Protein AF-A0A7J8EEQ9-F1 (afdb_monomer_lite)

Organism: Molossus molossus (NCBI:txid27622)

Foldseek 3Di:
DDDDDDDPDDDDDDPDVPDPDDDDDDDDQDDDDDDDDDDDDPPPDPQDAWGDDPNWTAGPVGDTDDPPDDDDCDPVDPDQPVCVVPNADDPPPGDPDSDPPDDQAPAQWFDPVQAIAHLVQQFGAGPVRHGDDRDDPVRSVCRVPPTHHNDDDPPDDDDDD

InterPro domains:
  IPR042814 MORN repeat-containing protein 5 [PTHR46437] (53-157)

Structure (mmCIF, N/CA/C/O backbone):
data_AF-A0A7J8EEQ9-F1
#
_entry.id   AF-A0A7J8EEQ9-F1
#
loop_
_atom_site.group_PDB
_atom_site.id
_atom_site.type_symbol
_atom_site.label_atom_id
_atom_site.label_alt_id
_atom_site.label_comp_id
_atom_site.label_asym_id
_atom_site.label_entity_id
_atom_site.label_seq_id
_atom_site.pdbx_PDB_ins_code
_atom_site.Cartn_x
_atom_site.Cartn_y
_atom_site.Cartn_z
_atom_site.occupancy
_atom_site.B_iso_or_equiv
_atom_site.auth_seq_id
_atom_site.auth_comp_id
_atom_site.auth_asym_id
_atom_site.auth_atom_id
_atom_site.pdbx_PDB_model_num
ATOM 1 N N . MET A 1 1 ? 36.466 -27.118 -0.464 1.00 30.97 1 MET A N 1
ATOM 2 C CA . MET A 1 1 ? 35.271 -27.071 0.406 1.00 30.97 1 MET A CA 1
ATOM 3 C C . MET A 1 1 ? 34.293 -26.076 -0.209 1.00 30.97 1 MET A C 1
ATOM 5 O O . MET A 1 1 ? 34.584 -24.887 -0.155 1.00 30.97 1 MET A O 1
ATOM 9 N N . PRO A 1 2 ? 33.231 -26.523 -0.899 1.00 34.22 2 PRO A N 1
ATOM 10 C CA . PRO A 1 2 ? 32.302 -25.627 -1.578 1.00 34.22 2 PRO A CA 1
ATOM 11 C C . PRO A 1 2 ? 31.238 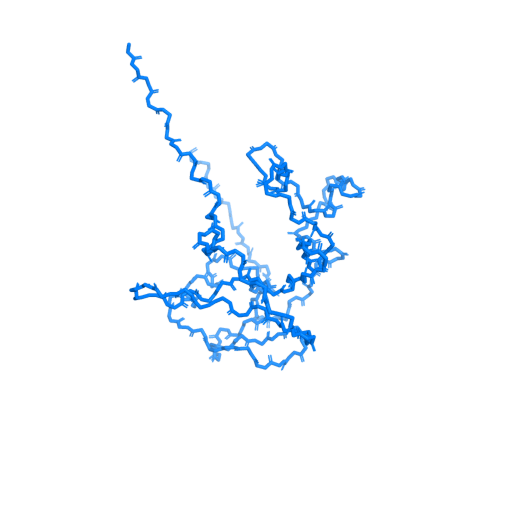-25.136 -0.585 1.00 34.22 2 PRO A C 1
ATOM 13 O O . PRO A 1 2 ? 30.512 -25.935 0.001 1.00 34.22 2 PRO A O 1
ATOM 16 N N . GLY A 1 3 ? 31.170 -23.822 -0.370 1.00 30.55 3 GLY A N 1
ATOM 17 C CA . GLY A 1 3 ? 30.096 -23.171 0.380 1.00 30.55 3 GLY A CA 1
ATOM 18 C C . GLY A 1 3 ? 28.978 -22.776 -0.579 1.00 30.55 3 GLY A C 1
ATOM 19 O O . GLY A 1 3 ? 29.180 -21.948 -1.459 1.00 30.55 3 GLY A O 1
ATOM 20 N N . SER A 1 4 ? 27.826 -23.420 -0.432 1.00 30.97 4 SER A N 1
ATOM 21 C CA . SER A 1 4 ? 26.619 -23.260 -1.244 1.00 30.97 4 SER A CA 1
ATOM 22 C C . SER A 1 4 ? 26.050 -21.836 -1.166 1.00 30.97 4 SER A C 1
ATOM 24 O O . SER A 1 4 ? 25.498 -21.449 -0.137 1.00 30.97 4 SER A O 1
ATOM 26 N N . CYS A 1 5 ? 26.110 -21.077 -2.264 1.00 27.92 5 CYS A N 1
ATOM 27 C CA . CYS A 1 5 ? 25.308 -19.866 -2.442 1.00 27.92 5 CYS A CA 1
ATOM 28 C C . CYS A 1 5 ? 23.842 -20.267 -2.655 1.00 27.92 5 CYS A C 1
ATOM 30 O O . CYS A 1 5 ? 23.497 -20.852 -3.681 1.00 27.92 5 CYS A O 1
ATOM 32 N N . ALA A 1 6 ? 22.978 -19.966 -1.686 1.00 31.48 6 ALA A N 1
ATOM 33 C CA . ALA A 1 6 ? 21.538 -20.094 -1.859 1.00 31.48 6 ALA A CA 1
ATOM 34 C C . ALA A 1 6 ? 21.079 -19.147 -2.981 1.00 31.48 6 ALA A C 1
ATOM 36 O O . ALA A 1 6 ? 21.308 -17.939 -2.925 1.00 31.48 6 ALA A O 1
ATOM 37 N N . ALA A 1 7 ? 20.468 -19.720 -4.016 1.00 27.47 7 ALA A N 1
ATOM 38 C CA . ALA A 1 7 ? 19.952 -19.009 -5.173 1.00 27.47 7 ALA A CA 1
ATOM 39 C C . ALA A 1 7 ? 18.856 -18.017 -4.752 1.00 27.47 7 ALA A C 1
ATOM 41 O O . ALA A 1 7 ? 17.760 -18.417 -4.352 1.00 27.47 7 ALA A O 1
ATOM 42 N N . ALA A 1 8 ? 19.135 -16.718 -4.867 1.00 31.42 8 ALA A N 1
ATOM 43 C CA . ALA A 1 8 ? 18.089 -15.708 -4.855 1.00 31.42 8 ALA A CA 1
ATOM 44 C C . ALA A 1 8 ? 17.222 -15.933 -6.101 1.00 31.42 8 ALA A C 1
ATOM 46 O O . ALA A 1 8 ? 17.698 -15.867 -7.234 1.00 31.42 8 ALA A O 1
ATOM 47 N N . SER A 1 9 ? 15.962 -16.296 -5.883 1.00 27.89 9 SER A N 1
ATOM 48 C CA . SER A 1 9 ? 15.008 -16.562 -6.954 1.00 27.89 9 SER A CA 1
ATOM 49 C C . SER A 1 9 ? 14.735 -15.260 -7.706 1.00 27.89 9 SER A C 1
ATOM 51 O O . SER A 1 9 ? 14.289 -14.287 -7.101 1.00 27.89 9 SER A O 1
ATOM 53 N N . ALA A 1 10 ? 15.021 -15.237 -9.010 1.00 31.62 10 ALA A N 1
ATOM 54 C CA . ALA A 1 10 ? 14.627 -14.149 -9.899 1.00 31.62 10 ALA A CA 1
ATOM 55 C C . ALA A 1 10 ? 13.115 -13.865 -9.764 1.00 31.62 10 ALA A C 1
ATOM 57 O O . ALA A 1 10 ? 12.350 -14.804 -9.501 1.00 31.62 10 ALA A O 1
ATOM 58 N N . PRO A 1 11 ? 12.651 -12.613 -9.954 1.00 33.78 11 PRO A N 1
ATOM 59 C CA . PRO A 1 11 ? 11.222 -12.354 -10.068 1.00 33.78 11 PRO A CA 1
ATOM 60 C C . PRO A 1 11 ? 10.645 -13.259 -11.167 1.00 33.78 11 PRO A C 1
ATOM 62 O O . PRO A 1 11 ? 11.300 -13.449 -12.199 1.00 33.78 11 PRO A O 1
ATOM 65 N N . PRO A 1 12 ? 9.462 -13.865 -10.951 1.00 33.75 12 PRO A N 1
ATOM 66 C CA . PRO A 1 12 ? 8.893 -14.793 -11.912 1.00 33.75 12 PRO A CA 1
ATOM 67 C C . PRO A 1 12 ? 8.786 -14.095 -13.264 1.00 33.75 12 PRO A C 1
ATOM 69 O O . PRO A 1 12 ? 8.206 -13.012 -13.377 1.00 33.75 12 PRO A O 1
ATOM 72 N N . THR A 1 13 ? 9.361 -14.723 -14.288 1.00 34.41 13 THR A N 1
ATOM 73 C CA . THR A 1 13 ? 9.113 -14.348 -15.674 1.00 34.41 13 THR A CA 1
ATOM 74 C C . THR A 1 13 ? 7.601 -14.271 -15.880 1.00 34.41 13 THR A C 1
ATOM 76 O O . THR A 1 13 ? 6.869 -15.137 -15.382 1.00 34.41 13 THR A O 1
ATOM 79 N N . PRO A 1 14 ? 7.092 -13.233 -16.564 1.00 33.25 14 PRO A N 1
ATOM 80 C CA . PRO A 1 14 ? 5.669 -13.148 -16.843 1.00 33.25 14 PRO A CA 1
ATOM 81 C C . PRO A 1 14 ? 5.238 -14.441 -17.559 1.00 33.25 14 PRO A C 1
ATOM 83 O O . PRO A 1 14 ? 5.854 -14.816 -18.564 1.00 33.25 14 PRO A O 1
ATOM 86 N N . PRO A 1 15 ? 4.235 -15.173 -17.040 1.00 28.44 15 PRO A N 1
ATOM 87 C CA . PRO A 1 15 ? 3.797 -16.411 -17.661 1.00 28.44 15 PRO A CA 1
ATOM 88 C C . PRO A 1 15 ? 3.209 -16.080 -19.037 1.00 28.44 15 PRO A C 1
ATOM 90 O O . PRO A 1 15 ? 2.197 -15.389 -19.124 1.00 28.44 15 PRO A O 1
ATOM 93 N N . GLY A 1 16 ? 3.860 -16.554 -20.106 1.00 31.86 16 GLY A N 1
ATOM 94 C CA . GLY A 1 16 ? 3.354 -16.415 -21.476 1.00 31.86 16 GLY A CA 1
ATOM 95 C C . GLY A 1 16 ? 4.369 -16.110 -22.582 1.00 31.86 16 GLY A C 1
ATOM 96 O O . GLY A 1 16 ? 3.970 -16.091 -23.737 1.00 31.86 16 GLY A O 1
ATOM 97 N N . CYS A 1 17 ? 5.665 -15.924 -22.307 1.00 30.75 17 CYS A N 1
ATOM 98 C CA . CYS A 1 17 ? 6.653 -15.641 -23.369 1.00 30.75 17 CYS A CA 1
ATOM 99 C C . CYS A 1 17 ? 7.133 -16.879 -24.165 1.00 30.75 17 CYS A C 1
ATOM 101 O O . CYS A 1 17 ? 8.211 -16.854 -24.752 1.00 30.75 17 CYS A O 1
ATOM 103 N N . HIS A 1 18 ? 6.333 -17.948 -24.214 1.00 30.88 18 HIS A N 1
ATOM 104 C CA . HIS A 1 18 ? 6.457 -19.014 -25.211 1.00 30.88 18 HIS A CA 1
ATOM 105 C C . HIS A 1 18 ? 5.141 -19.089 -25.984 1.00 30.88 18 HIS A C 1
ATOM 107 O O . HIS A 1 18 ? 4.278 -19.917 -25.710 1.00 30.88 18 HIS A O 1
ATOM 113 N N . GLY A 1 19 ? 4.967 -18.156 -26.909 1.00 28.50 19 GLY A N 1
ATOM 114 C CA . GLY A 1 19 ? 3.868 -18.148 -27.858 1.00 28.50 19 GLY A CA 1
ATOM 115 C C . GLY A 1 19 ? 4.330 -17.367 -29.068 1.00 28.50 19 GLY A C 1
ATOM 116 O O . GLY A 1 19 ? 4.636 -16.181 -28.950 1.00 28.50 19 GLY A O 1
ATOM 117 N N . GLU A 1 20 ? 4.470 -18.058 -30.195 1.00 28.42 20 GLU A N 1
ATOM 118 C CA . GLU A 1 20 ? 4.788 -17.451 -31.481 1.00 28.42 20 GLU A CA 1
ATOM 119 C C . GLU A 1 20 ? 3.854 -16.266 -31.749 1.00 28.42 20 GLU A C 1
ATOM 121 O O . GLU A 1 20 ? 2.654 -16.312 -31.466 1.00 28.42 20 GLU A O 1
ATOM 126 N N . ALA A 1 21 ? 4.433 -15.179 -32.257 1.00 31.42 21 ALA A N 1
ATOM 127 C CA . ALA A 1 21 ? 3.727 -13.956 -32.594 1.00 31.42 21 ALA A CA 1
ATOM 128 C C . ALA A 1 21 ? 2.725 -14.215 -33.733 1.00 31.42 21 ALA A C 1
ATOM 130 O O . ALA A 1 21 ? 3.049 -14.087 -34.911 1.00 31.42 21 ALA A O 1
ATOM 131 N N . GLY A 1 22 ? 1.494 -14.576 -33.376 1.00 26.11 22 GLY A N 1
ATOM 132 C CA . GLY A 1 22 ? 0.347 -14.535 -34.273 1.00 26.11 22 GLY A CA 1
ATOM 133 C C . GLY A 1 22 ? -0.178 -13.106 -34.381 1.00 26.11 22 GLY A C 1
ATOM 134 O O . GLY A 1 22 ? -0.752 -12.578 -33.431 1.00 26.11 22 GLY A O 1
ATOM 135 N N . ASN A 1 23 ? 0.041 -12.483 -35.539 1.00 39.50 23 ASN A N 1
ATOM 136 C CA . ASN A 1 23 ? -0.553 -11.210 -35.939 1.00 39.50 23 ASN A CA 1
ATOM 137 C C . ASN A 1 23 ? -2.084 -11.326 -35.992 1.00 39.50 23 ASN A C 1
ATOM 139 O O . ASN A 1 23 ? -2.604 -11.940 -36.918 1.00 39.50 23 ASN A O 1
ATOM 143 N N . THR A 1 24 ? -2.800 -10.665 -35.085 1.00 30.09 24 THR A N 1
ATOM 144 C CA . THR A 1 24 ? -4.142 -10.139 -35.376 1.00 30.09 24 THR A CA 1
ATOM 145 C C . THR A 1 24 ? -4.370 -8.862 -34.581 1.00 30.09 24 THR A C 1
ATOM 147 O O . THR A 1 24 ? -4.355 -8.861 -33.350 1.00 30.09 24 THR A O 1
ATOM 150 N N . GLU A 1 25 ? -4.558 -7.773 -35.315 1.00 41.56 25 GLU A N 1
ATOM 151 C CA . GLU A 1 25 ? -4.905 -6.449 -34.820 1.00 41.56 25 GLU A CA 1
ATOM 152 C C . GLU A 1 25 ? -6.274 -6.469 -34.122 1.00 41.56 25 GLU A C 1
ATOM 154 O O . GLU A 1 25 ? -7.243 -7.044 -34.617 1.00 41.56 25 GLU A O 1
ATOM 159 N N . THR A 1 26 ? -6.388 -5.813 -32.966 1.00 34.56 26 THR A N 1
ATOM 160 C CA . THR A 1 26 ? -7.684 -5.343 -32.452 1.00 34.56 26 THR A CA 1
ATOM 161 C C . THR A 1 26 ? -7.463 -4.104 -31.575 1.00 34.56 26 THR A C 1
ATOM 163 O O . THR A 1 26 ? -6.673 -4.165 -30.62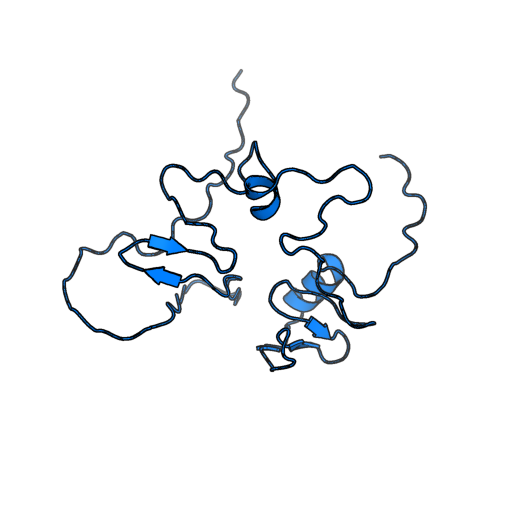9 1.00 34.56 26 THR A O 1
ATOM 166 N N . PRO A 1 27 ? -8.119 -2.961 -31.860 1.00 44.84 27 PRO A N 1
ATOM 167 C CA . PRO A 1 27 ? -7.915 -1.719 -31.133 1.00 44.84 27 PRO A CA 1
ATOM 168 C C . PRO A 1 27 ? -8.954 -1.601 -30.015 1.00 44.84 27 PRO A C 1
ATOM 170 O O . PRO A 1 27 ? -10.077 -1.158 -30.228 1.00 44.84 27 PRO A O 1
ATOM 173 N N . ALA A 1 28 ? -8.589 -1.983 -28.799 1.00 30.53 28 ALA A N 1
ATOM 174 C CA . ALA A 1 28 ? -9.323 -1.572 -27.610 1.00 30.53 28 ALA A CA 1
ATOM 175 C C . ALA A 1 28 ? -8.370 -1.564 -26.421 1.00 30.53 28 ALA A C 1
ATOM 177 O O . ALA A 1 28 ? -7.568 -2.478 -26.243 1.00 30.53 28 ALA A O 1
ATOM 178 N N . SER A 1 29 ? -8.458 -0.510 -25.615 1.00 37.81 29 SER A N 1
ATOM 179 C CA . SER A 1 29 ? -7.795 -0.333 -24.325 1.00 37.81 29 SER A CA 1
ATOM 180 C C . SER A 1 29 ? -8.201 -1.440 -23.348 1.00 37.81 29 SER A C 1
ATOM 182 O O . SER A 1 29 ? -9.049 -1.246 -22.476 1.00 37.81 29 SER A O 1
ATOM 184 N N . HIS A 1 30 ? -7.633 -2.624 -23.534 1.00 35.38 30 HIS A N 1
ATOM 185 C CA . HIS A 1 30 ? -7.954 -3.808 -22.766 1.00 35.38 30 HIS A CA 1
ATOM 186 C C . HIS A 1 30 ? -6.933 -3.946 -21.640 1.00 35.38 30 HIS A C 1
ATOM 188 O O . HIS A 1 30 ? -5.739 -4.153 -21.870 1.00 35.38 30 HIS A O 1
ATOM 194 N N . TRP A 1 31 ? -7.406 -3.775 -20.408 1.00 39.62 31 TRP A N 1
ATOM 195 C CA . TRP A 1 31 ? -6.674 -4.167 -19.212 1.00 39.62 31 TRP A CA 1
ATOM 196 C C . TRP A 1 31 ? -6.305 -5.648 -19.345 1.00 39.62 31 TRP A C 1
ATOM 198 O O . TRP A 1 31 ? -7.177 -6.491 -19.543 1.00 39.62 31 TRP A O 1
ATOM 208 N N . LEU A 1 32 ? -5.012 -5.969 -19.285 1.00 35.38 32 LEU A N 1
ATOM 209 C CA . LEU A 1 32 ? -4.552 -7.354 -19.331 1.00 35.38 32 LEU A CA 1
ATOM 210 C C . LEU A 1 32 ? -4.887 -8.034 -17.994 1.00 35.38 32 LEU A C 1
ATOM 212 O O . LEU A 1 32 ? -4.111 -7.963 -17.045 1.00 35.38 32 LEU A O 1
ATOM 216 N N . GLU A 1 33 ? -6.042 -8.699 -17.913 1.00 31.66 33 GLU A N 1
ATOM 217 C CA . GLU A 1 33 ? -6.317 -9.685 -16.863 1.00 31.66 33 GLU A CA 1
ATOM 218 C C . GLU A 1 33 ? -5.559 -10.985 -17.176 1.00 31.66 33 GLU A C 1
ATOM 220 O O . GLU A 1 33 ? -5.987 -11.800 -17.993 1.00 31.66 33 GLU A O 1
ATOM 225 N N . ALA A 1 34 ? -4.422 -11.203 -16.514 1.00 32.72 34 ALA A N 1
ATOM 226 C CA . ALA A 1 34 ? -3.721 -12.482 -16.565 1.00 32.72 34 ALA A CA 1
ATOM 227 C C . ALA A 1 34 ? -4.367 -13.476 -15.581 1.00 32.72 34 ALA A C 1
ATOM 229 O O . ALA A 1 34 ? -4.320 -13.289 -14.365 1.00 32.72 34 ALA A O 1
ATOM 230 N N . ARG A 1 35 ? -4.968 -14.558 -16.095 1.00 29.36 35 ARG A N 1
ATOM 231 C CA . ARG A 1 35 ? -5.454 -15.691 -15.287 1.00 29.36 35 ARG A CA 1
ATOM 232 C C . ARG A 1 35 ? -4.394 -16.790 -15.249 1.00 29.36 35 ARG A C 1
ATOM 234 O O . ARG A 1 35 ? -4.249 -17.548 -16.202 1.00 29.36 35 ARG A O 1
ATOM 241 N N . GLY A 1 36 ? -3.671 -16.900 -14.136 1.00 28.19 36 GLY A N 1
ATOM 242 C CA . GLY A 1 36 ? -2.818 -18.053 -13.844 1.00 28.19 36 GLY A CA 1
ATOM 243 C C . GLY A 1 36 ? -3.608 -19.148 -13.124 1.00 28.19 36 GLY A C 1
ATOM 244 O O . GLY A 1 36 ? -4.192 -18.899 -12.073 1.00 28.19 36 GLY A O 1
ATOM 245 N N . ARG A 1 37 ? -3.630 -20.370 -13.669 1.00 30.53 37 ARG A N 1
ATOM 246 C CA . ARG A 1 37 ? -4.202 -21.559 -13.014 1.00 30.53 37 ARG A CA 1
ATOM 247 C C . ARG A 1 37 ? -3.057 -22.401 -12.446 1.00 30.53 37 ARG A C 1
ATOM 249 O O . ARG A 1 37 ? -2.232 -22.859 -13.228 1.00 30.53 37 ARG A O 1
ATOM 256 N N . ARG A 1 38 ? -3.022 -22.632 -11.127 1.00 30.38 38 ARG A N 1
ATOM 257 C CA . ARG A 1 38 ? -2.549 -23.875 -10.475 1.00 30.38 38 ARG A CA 1
ATOM 258 C C . ARG A 1 38 ? -2.885 -23.853 -8.972 1.00 30.38 38 ARG A C 1
ATOM 260 O O . ARG A 1 38 ? -2.669 -22.852 -8.309 1.00 30.38 38 ARG A O 1
ATOM 267 N N . HIS A 1 39 ? -3.468 -24.964 -8.521 1.00 28.52 39 HIS A N 1
ATOM 268 C CA . HIS A 1 39 ? -3.758 -25.430 -7.156 1.00 28.52 39 HIS A CA 1
ATOM 269 C C . HIS A 1 39 ? -3.798 -24.407 -6.000 1.00 28.52 39 HIS A C 1
ATOM 271 O O . HIS A 1 39 ? -2.777 -24.024 -5.445 1.00 28.52 39 HIS A O 1
ATOM 277 N N . GLY A 1 40 ? -5.020 -24.117 -5.539 1.00 36.69 40 GLY A N 1
ATOM 278 C CA . GLY A 1 40 ? -5.310 -24.106 -4.101 1.00 36.69 40 GLY A CA 1
ATOM 279 C C . GLY A 1 40 ? -5.106 -22.824 -3.297 1.00 36.69 40 GLY A C 1
ATOM 280 O O . GLY A 1 40 ? -5.427 -22.855 -2.120 1.00 36.69 40 GLY A O 1
ATOM 281 N N 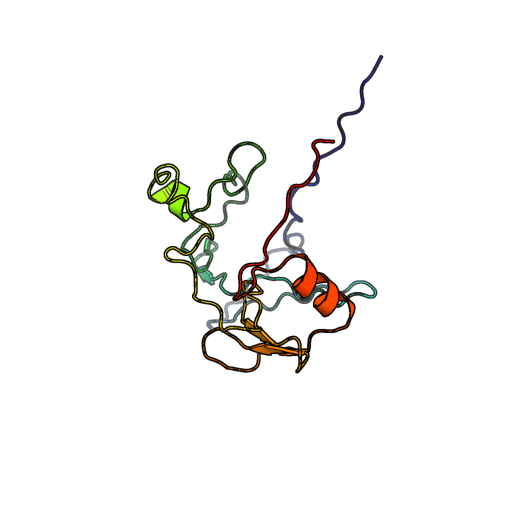. VAL A 1 41 ? -4.653 -21.707 -3.872 1.00 34.06 41 VAL A N 1
ATOM 282 C CA . VAL A 1 41 ? -4.645 -20.407 -3.173 1.00 34.06 41 VAL A CA 1
ATOM 283 C C . VAL A 1 41 ? -4.933 -19.310 -4.193 1.00 34.06 41 VAL A C 1
ATOM 285 O O . VAL A 1 41 ? -4.152 -19.096 -5.121 1.00 34.06 41 VAL A O 1
ATOM 288 N N . HIS A 1 42 ? -6.070 -18.627 -4.067 1.00 31.44 42 HIS A N 1
ATOM 289 C CA . HIS A 1 42 ? -6.463 -17.536 -4.962 1.00 31.44 42 HIS A CA 1
ATOM 290 C C . HIS A 1 42 ? -5.667 -16.262 -4.619 1.00 31.44 42 HIS A C 1
ATOM 292 O O . HIS A 1 42 ? -6.218 -15.253 -4.200 1.00 31.44 42 HIS A O 1
ATOM 298 N N . ARG A 1 43 ? -4.340 -16.278 -4.802 1.00 43.03 43 ARG A N 1
ATOM 299 C CA . ARG A 1 43 ? -3.537 -15.049 -4.766 1.00 43.03 43 ARG A CA 1
ATOM 300 C C . ARG A 1 43 ? -3.852 -14.223 -6.010 1.00 43.03 43 ARG A C 1
ATOM 302 O O . ARG A 1 43 ? -3.242 -14.414 -7.060 1.00 43.03 43 ARG A O 1
ATOM 309 N N . LYS A 1 44 ? -4.811 -13.301 -5.903 1.00 35.75 44 LYS A N 1
ATOM 310 C CA . LYS A 1 44 ? -4.953 -12.221 -6.882 1.00 35.75 44 LYS A CA 1
ATOM 311 C C . LYS A 1 44 ? -3.763 -11.277 -6.716 1.00 35.75 44 LYS A C 1
ATOM 313 O O . LYS A 1 44 ? -3.504 -10.737 -5.648 1.00 35.75 44 LYS A O 1
ATOM 318 N N . GLN A 1 45 ? -3.001 -11.176 -7.791 1.00 33.28 45 GLN A N 1
ATOM 319 C CA . GLN A 1 45 ? -1.728 -10.488 -7.896 1.00 33.28 45 GLN A CA 1
ATOM 320 C C . GLN A 1 45 ? -1.914 -8.969 -7.752 1.00 33.28 45 GLN A C 1
ATOM 322 O O . GLN A 1 45 ? -2.782 -8.372 -8.388 1.00 33.28 45 GLN A O 1
ATOM 327 N N . ILE A 1 46 ? -1.084 -8.356 -6.912 1.00 39.09 46 ILE A N 1
ATOM 328 C CA . ILE A 1 46 ? -1.083 -6.929 -6.581 1.00 39.09 46 ILE A CA 1
ATOM 329 C C . ILE A 1 46 ? -0.396 -6.159 -7.721 1.00 39.09 46 ILE A C 1
ATOM 331 O O . ILE A 1 46 ? 0.767 -5.799 -7.617 1.00 39.09 46 ILE A O 1
ATOM 335 N N . TYR A 1 47 ? -1.075 -5.938 -8.846 1.00 38.91 47 TYR A N 1
ATOM 336 C CA . TYR A 1 47 ? -0.633 -4.949 -9.838 1.00 38.91 47 TYR A CA 1
ATOM 337 C C . TYR A 1 47 ? -1.837 -4.181 -10.368 1.00 38.91 47 TYR A C 1
ATOM 339 O O . TYR A 1 47 ? -2.350 -4.427 -11.458 1.00 38.91 47 TYR A O 1
ATOM 347 N N . TRP A 1 48 ? -2.289 -3.216 -9.576 1.00 46.44 48 TRP A N 1
ATOM 348 C CA . TRP A 1 48 ? -3.174 -2.175 -10.073 1.00 46.44 48 TRP A CA 1
ATOM 349 C C . TRP A 1 48 ? -2.324 -1.120 -10.784 1.00 46.44 48 TRP A C 1
ATOM 351 O O . TRP A 1 48 ? -1.544 -0.423 -10.145 1.00 46.44 48 TRP A O 1
ATOM 361 N N . GLY A 1 49 ? -2.476 -1.003 -12.106 1.00 60.22 49 GLY A N 1
ATOM 362 C CA . GLY A 1 49 ? -1.974 0.156 -12.851 1.00 60.22 49 GLY A CA 1
ATOM 363 C C . GLY A 1 49 ? -0.761 -0.061 -13.755 1.00 60.22 49 GLY A C 1
ATOM 364 O O . GLY A 1 49 ? 0.008 0.876 -13.937 1.00 60.22 49 GLY A O 1
ATOM 365 N N . ILE A 1 50 ? -0.589 -1.238 -14.364 1.00 75.19 50 ILE A N 1
ATOM 366 C CA . ILE A 1 50 ? 0.354 -1.379 -15.485 1.00 75.19 50 ILE A CA 1
ATOM 367 C C . ILE A 1 50 ? -0.372 -1.050 -16.787 1.00 75.19 50 ILE A C 1
ATOM 369 O O . ILE A 1 50 ? -1.365 -1.688 -17.140 1.00 75.19 50 ILE A O 1
ATOM 373 N N . ARG A 1 51 ? 0.141 -0.072 -17.530 1.00 83.62 51 ARG A N 1
ATOM 374 C CA . ARG A 1 51 ? -0.303 0.251 -18.886 1.00 83.62 51 ARG A CA 1
ATOM 375 C C . ARG A 1 51 ? 0.727 -0.250 -19.890 1.00 83.62 51 ARG A C 1
ATOM 377 O O . ARG A 1 51 ? 1.909 0.050 -19.757 1.00 83.62 51 ARG A O 1
ATOM 384 N N . ARG A 1 52 ? 0.267 -0.947 -20.933 1.00 86.44 52 ARG A N 1
ATOM 385 C CA . ARG A 1 52 ? 1.081 -1.249 -22.117 1.00 86.44 52 ARG A CA 1
ATOM 386 C C . ARG A 1 52 ? 0.864 -0.179 -23.191 1.00 86.44 52 ARG A C 1
ATOM 388 O O . ARG A 1 52 ? -0.279 0.119 -23.532 1.00 86.44 52 ARG A O 1
ATOM 395 N N . ARG A 1 53 ? 1.935 0.380 -23.752 1.00 83.44 53 ARG A N 1
ATOM 396 C CA . ARG A 1 53 ? 1.905 1.255 -24.938 1.00 83.44 53 ARG A CA 1
ATOM 397 C C . ARG A 1 53 ? 3.084 0.904 -25.836 1.00 83.44 53 ARG A C 1
ATOM 399 O O . ARG A 1 53 ? 4.197 0.868 -25.343 1.00 83.44 53 ARG A O 1
ATOM 406 N N . GLU A 1 54 ? 2.849 0.634 -27.122 1.00 87.50 54 GLU A N 1
ATOM 407 C CA . GLU A 1 54 ? 3.935 0.407 -28.103 1.00 87.50 54 GLU A CA 1
ATOM 408 C C . GLU A 1 54 ? 4.953 -0.673 -27.660 1.00 87.50 54 GLU A C 1
ATOM 410 O O . GLU A 1 54 ? 6.146 -0.578 -27.908 1.00 87.50 54 GLU A O 1
ATOM 415 N N . GLY A 1 55 ? 4.481 -1.713 -26.958 1.00 84.50 55 GLY A N 1
ATOM 416 C CA . GLY A 1 55 ? 5.338 -2.794 -26.438 1.00 84.50 55 GLY A CA 1
ATOM 417 C C . GLY A 1 55 ? 6.022 -2.499 -25.099 1.00 84.50 55 GLY A C 1
ATOM 418 O O . GLY A 1 55 ? 6.610 -3.399 -24.509 1.00 84.50 55 GLY A O 1
ATOM 419 N N . VAL A 1 56 ? 5.879 -1.285 -24.577 1.00 86.69 56 VAL A N 1
ATOM 420 C CA . VAL A 1 56 ? 6.417 -0.848 -23.288 1.00 86.69 56 VAL A CA 1
ATOM 421 C C . VAL A 1 56 ? 5.372 -1.019 -22.194 1.00 86.69 56 VAL A C 1
ATOM 423 O O . VAL A 1 56 ? 4.220 -0.624 -22.376 1.00 86.69 56 VAL A O 1
ATOM 426 N N . TYR A 1 57 ? 5.776 -1.560 -21.046 1.00 87.75 57 TYR A N 1
ATOM 427 C CA . TYR A 1 57 ? 4.950 -1.626 -19.842 1.00 87.75 57 TYR A CA 1
ATOM 428 C C . TYR A 1 57 ? 5.375 -0.530 -18.860 1.00 87.75 57 TYR A C 1
ATOM 430 O O . TYR A 1 57 ? 6.555 -0.404 -18.536 1.00 87.75 57 TYR A O 1
ATOM 438 N N . THR A 1 58 ? 4.415 0.257 -18.381 1.00 88.69 58 THR A N 1
ATOM 439 C CA . THR A 1 58 ? 4.648 1.362 -17.444 1.00 88.69 58 THR A CA 1
ATOM 440 C C . THR A 1 58 ? 3.696 1.245 -16.262 1.00 88.69 58 THR A C 1
ATOM 442 O O . THR A 1 58 ? 2.487 1.098 -16.454 1.00 88.69 58 THR A O 1
ATOM 445 N N . PHE A 1 59 ? 4.243 1.289 -15.052 1.00 87.38 59 PHE A N 1
ATOM 446 C CA . PHE A 1 59 ? 3.498 1.285 -13.797 1.00 87.38 59 PHE A CA 1
ATOM 447 C C . PHE A 1 59 ? 2.817 2.642 -13.558 1.00 87.38 59 PHE A C 1
ATOM 449 O O . PHE A 1 59 ? 3.113 3.643 -14.212 1.00 87.38 59 PHE A O 1
ATOM 456 N N . SER A 1 60 ? 1.881 2.692 -12.612 1.00 82.94 60 SER A N 1
ATOM 457 C CA . SER A 1 60 ? 1.065 3.884 -12.348 1.00 82.94 60 SER A CA 1
ATOM 458 C C . SER A 1 60 ? 1.854 5.082 -11.820 1.00 82.94 60 SER A C 1
ATOM 460 O O . SER A 1 60 ? 1.378 6.208 -11.915 1.00 82.94 60 SER A O 1
ATOM 462 N N . ASP A 1 61 ? 3.029 4.839 -11.245 1.00 80.88 61 ASP A N 1
ATOM 46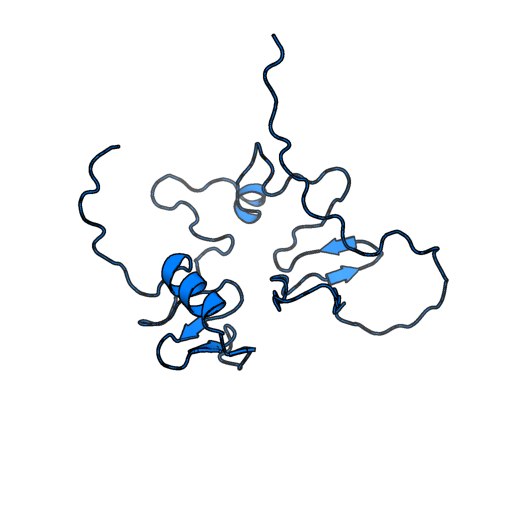3 C CA . ASP A 1 61 ? 3.981 5.853 -10.782 1.00 80.88 61 ASP A CA 1
ATOM 464 C C . ASP A 1 61 ? 4.968 6.294 -11.879 1.00 80.88 61 ASP A C 1
ATOM 466 O O . ASP A 1 61 ? 5.832 7.131 -11.635 1.00 80.88 61 ASP A O 1
ATOM 470 N N . GLY A 1 62 ? 4.830 5.763 -13.097 1.00 88.19 62 GLY A N 1
ATOM 471 C CA . GLY A 1 62 ? 5.679 6.090 -14.237 1.00 88.19 62 GLY A CA 1
ATOM 472 C C . GLY A 1 62 ? 6.930 5.223 -14.361 1.00 88.19 62 GLY A C 1
ATOM 473 O O . GLY A 1 62 ? 7.667 5.403 -15.331 1.00 88.19 62 GLY A O 1
ATOM 474 N N . LEU A 1 63 ? 7.170 4.273 -13.448 1.00 88.88 63 LEU A N 1
ATOM 475 C CA . LEU A 1 63 ? 8.266 3.320 -13.596 1.00 88.88 63 LEU A CA 1
ATOM 476 C C . LEU A 1 63 ? 8.058 2.503 -14.877 1.00 88.88 63 LEU A C 1
ATOM 478 O O . LEU A 1 63 ? 6.975 1.974 -15.132 1.00 88.88 63 LEU A O 1
ATOM 482 N N . GLN A 1 64 ? 9.088 2.406 -15.710 1.00 90.75 64 GLN A N 1
ATOM 483 C CA . GLN A 1 64 ? 9.057 1.591 -16.918 1.00 90.75 64 GLN A CA 1
ATOM 484 C C . GLN A 1 64 ? 9.661 0.219 -16.624 1.00 90.75 64 GLN A C 1
ATOM 486 O O . GLN A 1 64 ? 10.725 0.117 -16.019 1.00 90.75 64 GLN A O 1
ATOM 491 N N . TYR A 1 65 ? 8.983 -0.842 -17.056 1.00 88.81 65 TYR A N 1
ATOM 492 C CA . TYR A 1 65 ? 9.544 -2.183 -16.998 1.00 88.81 65 TYR A CA 1
ATOM 493 C C . TYR A 1 65 ? 10.648 -2.352 -18.040 1.00 88.81 65 TYR A C 1
ATOM 495 O O . TYR A 1 65 ? 10.397 -2.212 -19.237 1.00 88.81 65 TYR A O 1
ATOM 503 N N . ASP A 1 66 ? 11.838 -2.719 -17.573 1.00 87.75 66 ASP A N 1
ATOM 504 C CA . ASP A 1 66 ? 12.948 -3.173 -18.404 1.00 87.75 66 ASP A CA 1
ATOM 505 C C . ASP A 1 66 ? 13.296 -4.612 -18.011 1.00 87.75 66 ASP A C 1
ATOM 507 O O . ASP A 1 66 ? 13.776 -4.872 -16.912 1.00 87.75 66 ASP A O 1
ATOM 511 N N . GLY A 1 67 ? 13.030 -5.564 -18.908 1.00 84.94 67 GLY A N 1
ATOM 512 C CA . GLY A 1 67 ? 13.317 -6.978 -18.661 1.00 84.94 67 GLY A CA 1
ATOM 513 C C . GLY A 1 67 ? 14.801 -7.347 -18.748 1.00 84.94 67 GLY A C 1
ATOM 514 O O . GLY A 1 67 ? 15.164 -8.442 -18.330 1.00 84.94 67 GLY A O 1
ATOM 515 N N . LYS A 1 68 ? 15.651 -6.476 -19.307 1.00 86.19 68 LYS A N 1
ATOM 516 C CA . LYS A 1 68 ? 17.098 -6.704 -19.440 1.00 86.19 68 LYS A CA 1
ATOM 517 C C . LYS A 1 68 ? 17.884 -5.963 -18.363 1.00 86.19 68 LYS A C 1
ATOM 519 O O . LYS A 1 68 ? 18.784 -6.554 -17.778 1.00 86.19 68 LYS A O 1
ATOM 524 N N . ASN A 1 69 ? 17.527 -4.709 -18.091 1.00 86.56 69 ASN A N 1
ATOM 525 C CA . ASN A 1 69 ? 18.232 -3.831 -17.153 1.00 86.56 69 ASN A CA 1
ATOM 526 C C . ASN A 1 69 ? 17.294 -3.340 -16.039 1.00 86.56 69 ASN A C 1
ATOM 528 O O . ASN A 1 69 ? 17.075 -2.143 -15.851 1.00 86.56 69 ASN A O 1
ATOM 532 N N . TRP A 1 70 ? 16.690 -4.278 -15.310 1.00 89.44 70 TRP A N 1
ATOM 533 C CA . TRP A 1 70 ? 15.838 -3.946 -14.172 1.00 89.44 70 TRP A CA 1
ATOM 534 C C . TRP A 1 70 ? 16.679 -3.480 -12.978 1.00 89.44 70 TRP A C 1
ATOM 536 O O . TRP A 1 70 ? 17.441 -4.264 -12.420 1.00 89.44 70 TRP A O 1
ATOM 546 N N . HIS A 1 71 ? 16.501 -2.225 -12.567 1.00 85.69 71 HIS A N 1
ATOM 547 C CA . HIS A 1 71 ? 17.242 -1.616 -11.451 1.00 85.69 71 HIS A CA 1
ATOM 548 C C . HIS A 1 71 ? 16.357 -1.199 -10.271 1.00 85.69 71 HIS A C 1
ATOM 550 O O . HIS A 1 71 ? 16.844 -0.632 -9.298 1.00 85.69 71 HIS A O 1
ATOM 556 N N . TYR A 1 72 ? 15.044 -1.430 -10.350 1.00 89.44 72 TYR A N 1
ATOM 557 C CA . TYR A 1 72 ? 14.133 -1.033 -9.281 1.00 89.44 72 TYR A CA 1
ATOM 558 C C . TYR A 1 72 ? 14.003 -2.126 -8.215 1.00 89.44 72 TYR A C 1
ATOM 560 O O . TYR A 1 72 ? 13.606 -3.251 -8.526 1.00 89.44 72 TYR A O 1
ATOM 568 N N . CYS A 1 73 ? 14.279 -1.782 -6.954 1.00 85.50 73 CYS A N 1
ATOM 569 C CA . CYS A 1 73 ? 14.260 -2.717 -5.823 1.00 85.50 73 CYS A CA 1
ATOM 570 C C . CYS A 1 73 ? 15.083 -3.993 -6.091 1.00 85.50 73 CYS A C 1
ATOM 572 O O . CYS A 1 73 ? 14.594 -5.107 -5.881 1.00 85.50 73 CYS A O 1
ATOM 574 N N . ASP A 1 74 ? 16.314 -3.835 -6.582 1.00 84.94 74 ASP A N 1
ATOM 575 C CA . ASP A 1 74 ? 17.246 -4.953 -6.728 1.00 84.94 74 ASP A CA 1
ATOM 576 C C . ASP A 1 74 ? 17.981 -5.250 -5.400 1.00 84.94 74 ASP A C 1
ATOM 578 O O . ASP A 1 74 ? 17.682 -4.681 -4.347 1.00 84.94 74 ASP A O 1
ATOM 582 N N . SER A 1 75 ? 18.926 -6.196 -5.408 1.00 84.19 75 SER A N 1
ATOM 583 C CA . SER A 1 75 ? 19.681 -6.567 -4.201 1.00 84.19 75 SER A CA 1
ATOM 584 C C . SER A 1 75 ? 20.585 -5.453 -3.660 1.00 84.19 75 SER A C 1
ATOM 586 O O . SER A 1 75 ? 21.047 -5.547 -2.524 1.00 84.19 75 SER A O 1
ATOM 588 N N . TYR A 1 76 ? 20.890 -4.446 -4.476 1.00 87.44 76 TYR A N 1
ATOM 589 C CA . TYR A 1 76 ? 21.811 -3.361 -4.164 1.00 87.44 76 TYR A CA 1
ATOM 590 C C . TYR A 1 76 ? 21.069 -2.062 -3.820 1.00 87.44 76 TYR A C 1
ATOM 592 O O . TYR A 1 76 ? 21.449 -1.365 -2.879 1.00 87.44 76 TYR A O 1
ATOM 600 N N . ASP A 1 77 ? 19.988 -1.758 -4.537 1.00 87.25 77 ASP A N 1
ATOM 601 C CA . ASP A 1 77 ? 19.222 -0.526 -4.420 1.00 87.25 77 ASP A CA 1
ATOM 602 C C . ASP A 1 77 ? 17.758 -0.798 -4.054 1.00 87.25 77 ASP A C 1
ATOM 604 O O . ASP A 1 77 ? 16.927 -1.202 -4.869 1.00 87.25 77 ASP A O 1
ATOM 608 N N . ARG A 1 78 ? 17.435 -0.525 -2.788 1.00 88.50 78 ARG A N 1
ATOM 609 C CA . ARG A 1 78 ? 16.088 -0.677 -2.218 1.00 88.50 78 ARG A CA 1
ATOM 610 C C . ARG A 1 78 ? 15.261 0.611 -2.224 1.00 88.50 78 ARG A C 1
ATOM 612 O O . ARG A 1 78 ? 14.235 0.654 -1.546 1.00 88.50 78 ARG A O 1
ATOM 619 N N . ARG A 1 79 ? 15.737 1.677 -2.872 1.00 91.31 79 ARG A N 1
ATOM 620 C CA . ARG A 1 79 ? 15.054 2.977 -2.873 1.00 91.31 79 ARG A CA 1
ATOM 621 C C . ARG A 1 79 ? 13.683 2.874 -3.529 1.00 91.31 79 ARG A C 1
ATOM 623 O O . ARG A 1 79 ? 13.484 2.103 -4.468 1.00 91.31 79 ARG A O 1
ATOM 630 N N . PHE A 1 80 ? 12.745 3.691 -3.057 1.00 90.56 80 PHE A N 1
ATOM 631 C CA . PHE A 1 80 ? 11.497 3.908 -3.779 1.00 90.56 80 PHE A CA 1
ATOM 632 C C . PHE A 1 80 ? 11.773 4.579 -5.126 1.00 90.56 80 PHE A C 1
ATOM 634 O O . PHE A 1 80 ? 12.750 5.314 -5.278 1.00 90.56 80 PHE A O 1
ATOM 641 N N . TYR A 1 81 ? 10.897 4.371 -6.109 1.00 89.31 81 TYR A N 1
ATOM 642 C CA . TYR A 1 81 ? 11.114 4.914 -7.448 1.00 89.31 81 TYR A CA 1
ATOM 643 C C . TYR A 1 81 ? 11.165 6.446 -7.406 1.00 89.31 81 TYR A C 1
ATOM 645 O O . TYR A 1 81 ? 12.036 7.067 -8.010 1.00 89.31 81 TYR A O 1
ATOM 653 N N . THR A 1 82 ? 10.323 7.061 -6.575 1.00 89.31 82 THR A N 1
ATOM 654 C CA . THR A 1 82 ? 10.363 8.506 -6.327 1.00 89.31 82 THR A CA 1
ATOM 655 C C . THR A 1 82 ? 11.684 8.978 -5.721 1.00 89.31 82 THR A C 1
ATOM 657 O O . THR A 1 82 ? 12.160 10.051 -6.076 1.00 89.31 82 THR A O 1
ATOM 660 N N . GLU A 1 83 ? 12.319 8.192 -4.849 1.00 92.38 83 GLU A N 1
ATOM 661 C CA . GLU A 1 83 ? 13.639 8.515 -4.288 1.00 92.38 83 GLU A CA 1
ATOM 662 C C . GLU A 1 83 ? 14.758 8.351 -5.325 1.00 92.38 83 GLU A C 1
ATOM 664 O O . GLU A 1 83 ? 15.762 9.063 -5.275 1.00 92.38 83 GLU A O 1
ATOM 669 N N . MET A 1 84 ? 14.601 7.440 -6.291 1.00 90.56 84 MET A N 1
ATOM 670 C CA . MET A 1 84 ? 15.503 7.350 -7.442 1.00 90.56 84 MET A CA 1
ATOM 671 C C . MET A 1 84 ? 15.371 8.587 -8.343 1.00 90.56 84 MET A C 1
ATOM 673 O O . MET A 1 84 ? 16.387 9.115 -8.791 1.00 90.56 84 MET A O 1
ATOM 677 N N . CYS A 1 85 ? 14.147 9.078 -8.571 1.00 89.50 85 CYS A N 1
ATOM 678 C CA . CYS A 1 85 ? 13.883 10.250 -9.411 1.00 89.50 85 CYS A CA 1
ATOM 679 C C . CYS A 1 85 ? 14.240 11.589 -8.746 1.00 89.50 85 CYS A C 1
ATOM 681 O O . CYS A 1 85 ? 14.673 12.512 -9.433 1.00 89.50 85 CYS A O 1
ATOM 683 N N . HIS A 1 86 ? 14.025 11.721 -7.435 1.00 90.38 86 HIS A N 1
ATOM 684 C CA . HIS A 1 86 ? 14.087 13.009 -6.726 1.00 90.38 86 HIS A CA 1
ATOM 685 C C . HIS A 1 86 ? 15.167 13.074 -5.639 1.00 90.38 86 HIS A C 1
ATOM 687 O O . HIS A 1 86 ? 15.375 14.130 -5.044 1.00 90.38 86 HIS A O 1
ATOM 693 N N . GLY A 1 87 ? 15.875 11.971 -5.397 1.00 91.38 87 GLY A N 1
ATOM 694 C CA . GLY A 1 87 ? 16.867 11.856 -4.336 1.00 91.38 87 GLY A CA 1
ATOM 695 C C . GLY A 1 87 ? 16.271 11.450 -2.987 1.00 91.38 87 GLY A C 1
ATOM 696 O O . GLY A 1 87 ? 15.057 11.427 -2.779 1.00 91.38 87 GLY A O 1
ATOM 697 N N . LEU A 1 88 ? 17.162 11.109 -2.055 1.00 91.75 88 LEU A N 1
ATOM 698 C CA . LEU A 1 88 ? 16.799 10.736 -0.691 1.00 91.75 88 LEU A CA 1
ATOM 699 C C . LEU A 1 88 ? 16.473 11.972 0.145 1.00 91.75 88 LEU A C 1
ATOM 701 O O . LEU A 1 88 ? 17.210 12.961 0.138 1.00 91.75 88 LEU A O 1
ATOM 705 N N . LYS A 1 89 ? 15.405 11.879 0.935 1.00 90.81 89 LYS A N 1
ATOM 706 C CA . LYS A 1 89 ? 15.088 12.898 1.934 1.00 90.81 89 LYS A CA 1
ATOM 707 C C . LYS A 1 89 ? 16.026 12.805 3.149 1.00 90.81 89 LYS A C 1
ATOM 709 O O . LYS A 1 89 ? 16.449 11.702 3.505 1.00 90.81 89 LYS A O 1
ATOM 714 N N . PRO A 1 90 ? 16.305 13.935 3.828 1.00 91.50 90 PRO A N 1
ATOM 715 C CA . PRO A 1 90 ? 17.037 13.949 5.091 1.00 91.50 90 PRO A CA 1
ATOM 716 C C . PRO A 1 90 ? 16.446 13.017 6.158 1.00 91.50 90 PRO A C 1
ATOM 718 O O . PRO A 1 90 ? 15.247 12.722 6.172 1.00 91.50 90 PRO A O 1
ATOM 721 N N . THR A 1 91 ? 17.290 12.605 7.104 1.00 88.00 91 THR A N 1
ATOM 722 C CA . THR A 1 91 ? 16.884 11.813 8.272 1.00 88.00 91 THR A CA 1
ATOM 723 C C . THR A 1 91 ? 15.753 12.497 9.042 1.00 88.00 91 THR A C 1
ATOM 725 O O . THR A 1 91 ? 15.777 13.706 9.256 1.00 88.00 91 THR A O 1
ATOM 728 N N . GLY A 1 92 ? 14.763 11.715 9.478 1.00 85.88 92 GLY A N 1
ATOM 729 C CA . GLY A 1 92 ? 13.596 12.205 10.224 1.00 85.88 92 GLY A CA 1
ATOM 730 C C . GLY A 1 92 ? 12.409 12.609 9.347 1.00 85.88 92 GLY A C 1
ATOM 731 O O . GLY A 1 92 ? 11.290 12.679 9.843 1.00 85.88 92 GLY A O 1
ATOM 732 N N . ILE A 1 93 ? 12.624 12.791 8.042 1.00 86.62 93 ILE A N 1
ATOM 733 C CA . ILE A 1 93 ? 11.564 12.996 7.042 1.00 86.62 93 ILE A CA 1
ATOM 734 C C . ILE A 1 93 ? 11.692 12.019 5.867 1.00 86.62 93 ILE A C 1
ATOM 736 O O . ILE A 1 93 ? 11.214 12.288 4.766 1.00 86.62 93 ILE A O 1
ATOM 740 N N . SER A 1 94 ? 12.368 10.892 6.095 1.00 88.88 94 SER A N 1
ATOM 741 C CA . SER A 1 94 ? 12.520 9.823 5.113 1.00 88.88 94 SER A CA 1
ATOM 742 C C . SER A 1 94 ? 11.159 9.298 4.665 1.00 88.88 94 SER A C 1
ATOM 744 O O . SER A 1 94 ? 10.191 9.261 5.429 1.00 88.88 94 SER A O 1
ATOM 746 N N . GLN A 1 95 ? 11.086 8.909 3.399 1.00 90.69 95 GLN A N 1
ATOM 747 C CA . GLN A 1 95 ? 9.838 8.522 2.776 1.00 90.69 95 GLN A CA 1
ATOM 748 C C . GLN A 1 95 ? 9.330 7.190 3.352 1.00 90.69 95 GLN A C 1
ATOM 750 O O . GLN A 1 95 ? 10.060 6.206 3.423 1.00 90.69 95 GLN A O 1
ATOM 755 N N . LEU A 1 96 ? 8.065 7.163 3.783 1.00 88.44 96 LEU A N 1
ATOM 756 C CA . LEU A 1 96 ? 7.453 5.973 4.392 1.00 88.44 96 LEU A CA 1
ATOM 757 C C . LEU A 1 96 ? 6.887 4.998 3.349 1.00 88.44 96 LEU A C 1
ATOM 759 O O . LEU A 1 96 ? 6.858 3.790 3.562 1.00 88.44 96 LEU A O 1
ATOM 763 N N . THR A 1 97 ? 6.399 5.529 2.231 1.00 88.94 97 THR A N 1
ATOM 764 C CA . THR A 1 97 ? 5.799 4.773 1.122 1.00 88.94 97 THR A CA 1
ATOM 765 C C . THR A 1 97 ? 6.208 5.418 -0.188 1.00 88.94 97 THR A C 1
ATOM 767 O O . THR A 1 97 ? 6.375 6.627 -0.177 1.00 88.94 97 THR A O 1
ATOM 770 N N . ASN A 1 98 ? 6.238 4.704 -1.319 1.00 87.44 98 ASN A N 1
ATOM 771 C CA . ASN A 1 98 ? 6.542 5.279 -2.649 1.00 87.44 98 ASN A CA 1
ATOM 772 C C . ASN A 1 98 ? 5.677 6.508 -3.030 1.00 87.44 98 ASN A C 1
ATOM 774 O O . ASN A 1 98 ? 6.062 7.299 -3.876 1.00 87.44 98 ASN A O 1
ATOM 778 N N . MET A 1 99 ? 4.530 6.712 -2.377 1.00 86.12 99 MET A N 1
ATOM 779 C CA . MET A 1 99 ? 3.753 7.952 -2.460 1.00 86.12 99 MET A CA 1
ATOM 780 C C . MET A 1 99 ? 4.133 8.910 -1.327 1.00 86.12 99 MET A C 1
ATOM 782 O O . MET A 1 99 ? 4.123 8.521 -0.158 1.00 86.12 99 MET A O 1
ATOM 786 N N . ASP A 1 100 ? 4.412 10.164 -1.663 1.00 87.62 100 ASP A N 1
ATOM 787 C CA . ASP A 1 100 ? 4.758 11.201 -0.697 1.00 87.62 100 ASP A CA 1
ATOM 788 C C . ASP A 1 100 ? 3.925 12.478 -0.954 1.00 87.62 100 ASP A C 1
ATOM 790 O O . ASP A 1 100 ? 3.951 12.994 -2.072 1.00 87.62 100 ASP A O 1
ATOM 794 N N . PRO A 1 101 ? 3.153 12.978 0.034 1.00 89.81 101 PRO A N 1
ATOM 795 C CA . PRO A 1 101 ? 2.982 12.422 1.376 1.00 89.81 101 PRO A CA 1
ATOM 796 C C . PRO A 1 101 ? 2.229 11.075 1.365 1.00 89.81 101 PRO A C 1
ATOM 798 O O . PRO A 1 101 ? 1.393 10.832 0.487 1.00 89.81 101 PRO A O 1
ATOM 801 N N . PRO A 1 102 ? 2.486 10.193 2.348 1.00 90.38 102 PRO A N 1
ATOM 802 C CA . PRO A 1 102 ? 1.793 8.916 2.443 1.00 90.38 102 PRO A CA 1
ATOM 803 C C . PRO A 1 102 ? 0.292 9.127 2.657 1.00 90.38 102 PRO A C 1
ATOM 805 O O . PRO A 1 102 ? -0.143 10.069 3.328 1.00 90.38 102 PRO A O 1
ATOM 808 N N . ARG A 1 103 ? -0.526 8.209 2.129 1.00 91.94 103 ARG A N 1
ATOM 809 C CA . ARG A 1 103 ? -1.983 8.272 2.308 1.00 91.94 103 ARG A CA 1
ATOM 810 C C . ARG A 1 103 ? -2.340 8.239 3.794 1.00 91.94 103 ARG A C 1
ATOM 812 O O . ARG A 1 103 ? -1.833 7.391 4.540 1.00 91.94 103 ARG A O 1
ATOM 819 N N . LYS A 1 104 ? -3.252 9.125 4.205 1.00 94.25 104 LYS A N 1
ATOM 820 C CA . LYS A 1 104 ? -3.838 9.108 5.547 1.00 94.25 104 LYS A CA 1
ATOM 821 C C . LYS A 1 104 ? -4.802 7.931 5.653 1.00 94.25 104 LYS A C 1
ATOM 823 O O . LYS A 1 104 ? -5.788 7.873 4.922 1.00 94.25 104 LYS A O 1
ATOM 828 N N . ILE A 1 105 ? -4.501 7.008 6.556 1.00 95.75 105 ILE A N 1
ATOM 829 C CA . ILE A 1 105 ? -5.336 5.836 6.807 1.00 95.75 105 ILE A CA 1
ATOM 830 C C . ILE A 1 105 ? -6.422 6.234 7.818 1.00 95.75 105 ILE A C 1
ATOM 832 O O . ILE A 1 105 ? -6.095 6.881 8.817 1.00 95.75 105 ILE A O 1
ATOM 836 N N . PRO A 1 106 ? -7.701 5.890 7.590 1.00 95.56 106 PRO A N 1
ATOM 837 C CA . PRO A 1 106 ? -8.742 6.077 8.595 1.00 95.56 106 PRO A CA 1
ATOM 838 C C . PRO A 1 106 ? -8.427 5.315 9.892 1.00 95.56 106 PRO A C 1
ATOM 840 O O . PRO A 1 106 ? -7.864 4.221 9.861 1.00 95.56 106 PRO A O 1
ATOM 843 N N 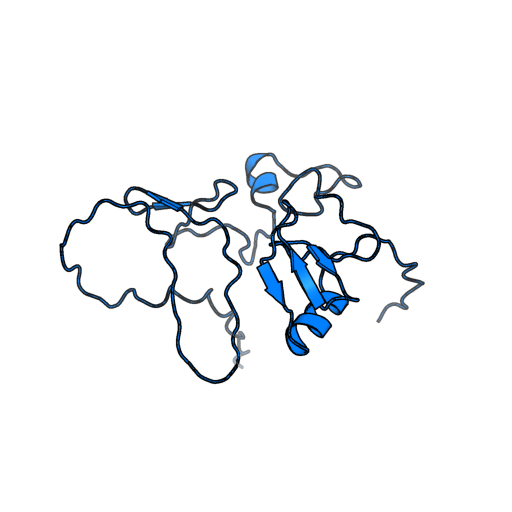. PHE A 1 107 ? -8.815 5.870 11.041 1.00 95.56 107 PHE A N 1
ATOM 844 C CA . PHE A 1 107 ? -8.632 5.188 12.325 1.00 95.56 107 PHE A CA 1
ATOM 845 C C . PHE A 1 107 ? -9.388 3.852 12.342 1.00 95.56 107 PHE A C 1
ATOM 847 O O . PHE A 1 107 ? -10.537 3.785 11.903 1.00 95.56 107 PHE A O 1
ATOM 854 N N . GLY A 1 108 ? -8.749 2.790 12.837 1.00 96.12 108 GLY A N 1
ATOM 855 C CA . GLY A 1 108 ? -9.307 1.434 12.826 1.00 96.12 108 GLY A CA 1
ATOM 856 C C . GLY A 1 108 ? -9.219 0.707 11.476 1.00 96.12 108 GLY A C 1
ATOM 857 O O . GLY A 1 108 ? -9.734 -0.401 11.366 1.00 96.12 108 GLY A O 1
ATOM 858 N N . TYR A 1 109 ? -8.571 1.292 10.460 1.00 97.75 109 TYR A N 1
ATOM 859 C CA . TYR A 1 109 ? -8.349 0.667 9.152 1.00 97.75 109 TYR A CA 1
ATOM 860 C C . TYR A 1 109 ? -6.866 0.363 8.911 1.00 97.75 109 TYR A C 1
ATOM 862 O O . TYR A 1 109 ? -5.975 0.939 9.542 1.00 97.75 109 TYR A O 1
ATOM 870 N N . TYR A 1 110 ? -6.622 -0.523 7.948 1.00 97.69 110 TYR A N 1
ATOM 871 C CA . TYR A 1 110 ? -5.297 -0.859 7.432 1.00 97.69 110 TYR A CA 1
ATOM 872 C C . TYR A 1 110 ? -5.179 -0.439 5.969 1.00 97.69 110 TYR A C 1
ATOM 874 O O . TYR A 1 110 ? -6.167 -0.443 5.239 1.00 97.69 110 TYR A O 1
ATOM 882 N N . ASP A 1 111 ? -3.974 -0.089 5.538 1.00 96.06 111 ASP A N 1
ATOM 883 C CA . ASP A 1 111 ? -3.653 0.196 4.139 1.00 96.06 111 ASP A CA 1
ATOM 884 C C . ASP A 1 111 ? -2.987 -1.024 3.494 1.00 96.06 111 ASP A C 1
ATOM 886 O O . ASP A 1 111 ? -1.872 -1.406 3.862 1.00 96.06 111 ASP A O 1
ATOM 890 N N . CYS A 1 112 ? -3.690 -1.638 2.542 1.00 94.00 112 CYS A N 1
ATOM 891 C CA . CYS A 1 112 ? -3.254 -2.833 1.820 1.00 94.00 112 CYS A CA 1
ATOM 892 C C . CYS A 1 112 ? -2.434 -2.512 0.561 1.00 94.00 112 CYS A C 1
ATOM 894 O O . CYS A 1 112 ? -2.056 -3.423 -0.171 1.00 94.00 112 CYS A O 1
ATOM 896 N N . GLY A 1 113 ? -2.179 -1.232 0.266 1.00 90.62 113 GLY A N 1
ATOM 897 C CA . GLY A 1 113 ? -1.495 -0.799 -0.955 1.00 90.62 113 GLY A CA 1
ATOM 898 C C . GLY A 1 113 ? -2.426 -0.663 -2.164 1.00 90.62 113 GLY A C 1
ATOM 899 O O . GLY A 1 113 ? -2.188 0.195 -3.017 1.00 90.62 113 GLY A O 1
ATOM 900 N N . ASP A 1 114 ? -3.546 -1.387 -2.195 1.00 88.81 114 ASP A N 1
ATOM 901 C CA . ASP A 1 114 ? -4.607 -1.238 -3.198 1.00 88.81 114 ASP A CA 1
ATOM 902 C C . ASP A 1 114 ? -5.935 -0.687 -2.654 1.00 88.81 114 ASP A C 1
ATOM 904 O O . ASP A 1 114 ? -6.834 -0.345 -3.426 1.00 88.81 114 ASP A O 1
ATOM 908 N N . GLY A 1 115 ? -6.045 -0.534 -1.337 1.00 95.19 115 GLY A N 1
ATOM 909 C CA . GLY A 1 115 ? -7.238 -0.035 -0.678 1.00 95.19 115 GLY A CA 1
ATOM 910 C C . GLY A 1 115 ? -7.125 -0.039 0.841 1.00 95.19 115 GLY A C 1
ATOM 911 O O . GLY A 1 115 ? -6.138 -0.496 1.416 1.00 95.19 115 GLY A O 1
ATOM 912 N N . PHE A 1 116 ? -8.168 0.473 1.490 1.00 98.06 116 PHE A N 1
ATOM 913 C CA . PHE A 1 116 ? -8.323 0.424 2.932 1.00 98.06 116 PHE A CA 1
ATOM 914 C C . PHE A 1 116 ? -9.140 -0.794 3.355 1.00 98.06 116 PHE A C 1
ATOM 916 O O . PHE A 1 116 ? -10.264 -1.004 2.892 1.00 98.06 116 PHE A O 1
ATOM 923 N N . TYR A 1 117 ? -8.576 -1.563 4.276 1.00 98.31 117 TYR A N 1
ATOM 924 C CA . TYR A 1 117 ? -9.192 -2.727 4.886 1.00 98.31 117 TYR A CA 1
ATOM 925 C C . TYR A 1 117 ? -9.825 -2.382 6.233 1.00 98.31 117 TYR A C 1
ATOM 927 O O . TYR A 1 117 ? -9.194 -1.743 7.080 1.00 98.31 117 TYR A O 1
ATOM 935 N N . ASN A 1 118 ? -11.061 -2.838 6.438 1.00 98.00 118 ASN A N 1
ATOM 936 C CA . ASN A 1 118 ? -11.772 -2.727 7.707 1.00 98.00 118 ASN A CA 1
ATOM 937 C C . ASN A 1 118 ? -11.804 -4.094 8.423 1.00 98.00 118 ASN A C 1
ATOM 939 O O . ASN A 1 118 ? -12.504 -4.997 7.953 1.00 98.00 118 ASN A O 1
ATOM 943 N N . PRO A 1 119 ? -11.143 -4.245 9.587 1.00 97.25 119 PRO A N 1
ATOM 944 C CA . PRO A 1 119 ? -11.056 -5.516 10.303 1.00 97.25 119 PRO A CA 1
ATOM 945 C C . PRO A 1 119 ? -12.394 -6.040 10.830 1.00 97.25 119 PRO A C 1
ATOM 947 O O . PRO A 1 119 ? -12.563 -7.253 10.917 1.00 97.25 119 PRO A O 1
ATOM 950 N N . ASN A 1 120 ? -13.353 -5.156 11.121 1.00 97.44 120 ASN A N 1
ATOM 951 C CA . ASN A 1 120 ? -14.662 -5.531 11.662 1.00 97.44 120 ASN A CA 1
ATOM 952 C C . ASN A 1 120 ? -15.590 -6.104 10.587 1.00 97.44 120 ASN A C 1
ATOM 954 O O . ASN A 1 120 ? -16.405 -6.973 10.870 1.00 97.44 120 ASN A O 1
ATOM 958 N N . THR A 1 121 ? -15.485 -5.599 9.355 1.00 97.50 121 THR A N 1
ATOM 959 C CA . THR A 1 121 ? -16.347 -6.033 8.236 1.00 97.50 121 THR A CA 1
ATOM 960 C C . THR A 1 121 ? -15.658 -7.007 7.291 1.00 97.50 121 THR A C 1
ATOM 962 O O . THR A 1 121 ? -16.332 -7.604 6.461 1.00 97.50 121 THR A O 1
ATOM 965 N N . ARG A 1 122 ? -14.332 -7.164 7.403 1.00 97.56 122 ARG A N 1
ATOM 966 C CA . ARG A 1 122 ? -13.493 -7.989 6.520 1.00 97.56 122 ARG A CA 1
ATOM 967 C C . ARG A 1 122 ? -13.527 -7.539 5.053 1.00 97.56 122 ARG A C 1
ATOM 969 O O . ARG A 1 122 ? -13.268 -8.324 4.146 1.00 97.56 122 ARG A O 1
ATOM 976 N N . VAL A 1 123 ? -13.812 -6.258 4.811 1.00 97.75 123 VAL A N 1
ATOM 977 C CA . VAL A 1 123 ? -13.926 -5.670 3.468 1.00 97.75 123 VAL A CA 1
ATOM 978 C C . VAL A 1 123 ? -12.729 -4.775 3.168 1.00 97.75 123 VAL A C 1
ATOM 980 O O . VAL A 1 123 ? -12.378 -3.906 3.971 1.00 97.75 123 VAL A O 1
ATOM 983 N N . VAL A 1 124 ? -12.169 -4.929 1.968 1.00 97.38 124 VAL A N 1
ATOM 984 C CA . VAL A 1 124 ? -11.244 -3.970 1.356 1.00 97.38 124 VAL A CA 1
ATOM 985 C C . VAL A 1 124 ? -12.024 -3.076 0.396 1.00 97.38 124 VAL A C 1
ATOM 987 O O . VAL A 1 124 ? -12.732 -3.553 -0.499 1.00 97.38 124 VAL A O 1
ATOM 990 N N . LYS A 1 125 ? -11.874 -1.764 0.559 1.00 97.06 125 LYS A N 1
ATOM 991 C CA . LYS A 1 125 ? -12.375 -0.759 -0.383 1.00 97.06 125 LYS A CA 1
ATOM 992 C C . LYS A 1 125 ? -11.216 0.017 -0.969 1.00 97.06 125 LYS A C 1
ATOM 994 O O . LYS A 1 125 ? -10.239 0.268 -0.277 1.00 97.06 125 LYS A O 1
ATOM 999 N N . ASP A 1 126 ? -11.328 0.439 -2.217 1.00 94.62 126 ASP A N 1
ATOM 1000 C CA . ASP A 1 126 ? -10.307 1.287 -2.816 1.00 94.62 126 ASP A CA 1
ATOM 1001 C C . ASP A 1 126 ? -10.243 2.664 -2.135 1.00 94.62 126 ASP A C 1
ATOM 1003 O O . ASP A 1 126 ? -11.077 3.038 -1.303 1.00 94.62 126 ASP A O 1
ATOM 1007 N N . TYR A 1 127 ? -9.270 3.476 -2.538 1.00 93.69 127 TYR A N 1
ATOM 1008 C CA . TYR A 1 127 ? -9.088 4.820 -1.985 1.00 93.69 127 TYR A CA 1
ATOM 1009 C C . TYR A 1 127 ? -10.222 5.808 -2.323 1.00 93.69 127 TYR A C 1
ATOM 1011 O O . TYR A 1 127 ? -10.215 6.933 -1.829 1.00 93.69 127 TYR A O 1
ATOM 1019 N N . ARG A 1 128 ? -11.194 5.413 -3.159 1.00 93.62 128 ARG A N 1
ATOM 1020 C CA . ARG A 1 128 ? -12.416 6.166 -3.489 1.00 93.62 128 ARG A CA 1
ATOM 1021 C C . ARG A 1 128 ? -13.650 5.568 -2.800 1.00 93.62 128 ARG A C 1
ATOM 1023 O O . ARG A 1 128 ? -14.770 5.918 -3.165 1.00 93.62 128 ARG A O 1
ATOM 1030 N N . ASN A 1 129 ? -13.449 4.696 -1.806 1.00 93.88 129 ASN A N 1
ATOM 1031 C CA . ASN A 1 129 ? -14.489 4.024 -1.024 1.00 93.88 129 ASN A CA 1
ATOM 1032 C C . ASN A 1 129 ? -15.390 3.084 -1.855 1.00 93.88 129 ASN A C 1
ATOM 1034 O O . ASN A 1 129 ? -16.519 2.789 -1.461 1.00 93.88 129 ASN A O 1
ATOM 1038 N N . ARG A 1 130 ? -14.900 2.593 -2.998 1.00 95.81 130 ARG A N 1
ATOM 1039 C CA . ARG A 1 130 ? -15.573 1.573 -3.815 1.00 95.81 130 ARG A CA 1
ATOM 1040 C C . ARG A 1 130 ? -15.163 0.185 -3.333 1.00 95.81 130 ARG A C 1
ATOM 1042 O O . ARG A 1 130 ? -14.007 -0.032 -2.987 1.00 95.81 130 ARG A O 1
ATOM 1049 N N . PHE A 1 131 ? -16.101 -0.757 -3.310 1.00 95.44 131 PHE A N 1
ATOM 1050 C CA . PHE A 1 131 ? -15.817 -2.142 -2.926 1.00 95.44 131 PHE A CA 1
ATOM 1051 C C . PHE A 1 131 ? -14.773 -2.779 -3.856 1.00 95.44 131 PHE A C 1
ATOM 1053 O O . PHE A 1 131 ? -14.898 -2.665 -5.076 1.00 95.44 131 PHE A O 1
ATOM 1060 N N . LEU A 1 132 ? -13.773 -3.457 -3.281 1.00 93.38 132 LEU A N 1
ATOM 1061 C CA . LEU A 1 132 ? -12.793 -4.249 -4.029 1.00 93.38 132 LEU A CA 1
ATOM 1062 C C . LEU A 1 132 ? -12.981 -5.747 -3.796 1.00 93.38 132 LEU A C 1
ATOM 1064 O O . LEU A 1 132 ? -13.145 -6.497 -4.759 1.00 93.38 132 LEU A O 1
ATOM 1068 N N . ARG A 1 133 ? -12.923 -6.186 -2.533 1.00 97.44 133 ARG A N 1
ATOM 1069 C CA . ARG A 1 133 ? -13.019 -7.604 -2.157 1.00 97.44 133 ARG A CA 1
ATOM 1070 C C . ARG A 1 133 ? -13.371 -7.794 -0.682 1.00 97.44 133 ARG A C 1
ATOM 1072 O O . ARG A 1 133 ? -13.181 -6.887 0.128 1.00 97.44 133 ARG A O 1
ATOM 1079 N N . ASN A 1 134 ? -13.822 -9.002 -0.354 1.00 97.00 134 ASN A N 1
ATOM 1080 C CA . ASN A 1 134 ? -13.785 -9.531 1.009 1.00 97.00 134 ASN A CA 1
ATOM 1081 C C . ASN A 1 134 ? -12.445 -10.248 1.216 1.00 97.00 134 ASN A C 1
ATOM 1083 O O . ASN A 1 134 ? -11.998 -10.936 0.298 1.00 97.00 134 ASN A O 1
ATOM 1087 N N . ALA A 1 135 ? -11.836 -10.081 2.387 1.00 95.50 135 ALA A N 1
ATOM 1088 C CA . ALA A 1 135 ? -10.635 -10.808 2.786 1.00 95.50 135 ALA A CA 1
ATOM 1089 C C . ALA A 1 135 ? -11.021 -12.173 3.372 1.00 95.50 135 ALA A C 1
ATOM 1091 O O . ALA A 1 135 ? -11.936 -12.248 4.198 1.00 95.50 135 ALA A O 1
ATOM 1092 N N . ASP A 1 136 ? -10.329 -13.232 2.951 1.00 95.06 136 ASP A N 1
ATOM 1093 C CA . ASP A 1 136 ? -10.401 -14.536 3.615 1.00 95.06 136 ASP A CA 1
ATOM 1094 C C . ASP A 1 136 ? -9.579 -14.537 4.920 1.00 95.06 136 ASP A C 1
ATOM 1096 O O . ASP A 1 136 ? -9.015 -13.512 5.315 1.00 95.06 136 ASP A O 1
ATOM 1100 N N . ASP A 1 137 ? -9.560 -15.661 5.639 1.00 95.69 137 ASP A N 1
ATOM 1101 C CA . ASP A 1 137 ? -8.862 -15.749 6.927 1.00 95.69 137 ASP A CA 1
ATOM 1102 C C . ASP A 1 137 ? -7.341 -15.595 6.782 1.00 95.69 137 ASP A C 1
ATOM 1104 O O . ASP A 1 137 ? -6.714 -14.911 7.590 1.00 95.69 137 ASP A O 1
ATOM 1108 N N . ASP A 1 138 ? -6.750 -16.141 5.717 1.00 94.88 138 ASP A N 1
ATOM 1109 C CA . ASP A 1 138 ? -5.313 -16.016 5.458 1.00 94.88 138 ASP A CA 1
ATOM 1110 C C . ASP A 1 138 ? -4.927 -14.566 5.130 1.00 94.88 138 ASP A C 1
ATOM 1112 O O . ASP A 1 138 ? -3.935 -14.038 5.647 1.00 94.88 138 ASP A O 1
ATOM 1116 N N . GLU A 1 139 ? -5.710 -13.896 4.279 1.00 94.06 139 GLU A N 1
ATOM 1117 C CA . GLU A 1 139 ? -5.513 -12.490 3.943 1.00 94.06 139 GLU A CA 1
ATOM 1118 C C . GLU A 1 139 ? -5.747 -11.606 5.169 1.00 94.06 139 GLU A C 1
ATOM 1120 O O . GLU A 1 139 ? -4.967 -10.687 5.414 1.00 94.06 139 GLU A O 1
ATOM 1125 N N . HIS A 1 140 ? -6.768 -11.900 5.976 1.00 95.94 140 HIS A N 1
ATOM 1126 C CA . HIS A 1 140 ? -7.035 -11.186 7.219 1.00 95.94 140 HIS A CA 1
ATOM 1127 C C . HIS A 1 140 ? -5.824 -11.185 8.151 1.00 95.94 140 HIS A C 1
ATOM 1129 O O . HIS A 1 140 ? -5.347 -10.115 8.540 1.00 95.94 140 HIS A O 1
ATOM 1135 N N . GLU A 1 141 ? -5.313 -12.371 8.480 1.00 94.50 141 GLU A N 1
ATOM 1136 C CA . GLU A 1 141 ? -4.167 -12.524 9.375 1.00 94.50 141 GLU A CA 1
ATOM 1137 C C . GLU A 1 141 ? -2.916 -11.859 8.796 1.00 94.50 141 GLU A C 1
ATOM 1139 O O . GLU A 1 141 ? -2.139 -11.216 9.512 1.00 94.50 141 GLU A O 1
ATOM 1144 N N . TRP A 1 142 ? -2.728 -11.948 7.476 1.00 95.38 142 TRP A N 1
ATOM 1145 C CA . TRP A 1 142 ? -1.639 -11.251 6.808 1.00 95.38 142 TRP A CA 1
ATOM 1146 C C . TRP A 1 142 ? -1.774 -9.730 6.949 1.00 95.38 142 TRP A C 1
ATOM 1148 O O . TRP A 1 142 ? -0.831 -9.093 7.421 1.00 95.38 142 TRP A O 1
ATOM 1158 N N . ILE A 1 143 ? -2.943 -9.152 6.644 1.00 93.56 143 ILE A N 1
ATOM 1159 C CA . ILE A 1 143 ? -3.190 -7.706 6.739 1.00 93.56 143 ILE A CA 1
ATOM 1160 C C . ILE A 1 143 ? -2.939 -7.207 8.165 1.00 93.56 143 ILE A C 1
ATOM 1162 O O . ILE A 1 143 ? -2.199 -6.237 8.345 1.00 93.56 143 ILE A O 1
ATOM 1166 N N . LEU A 1 144 ? -3.505 -7.868 9.182 1.00 93.75 144 LEU A N 1
ATOM 1167 C CA . LEU A 1 144 ? -3.344 -7.451 10.579 1.00 93.75 144 LEU A CA 1
ATOM 1168 C C . LEU A 1 144 ? -1.876 -7.431 11.022 1.00 93.75 144 LEU A C 1
ATOM 1170 O O . LEU A 1 144 ? -1.474 -6.565 11.808 1.00 93.75 144 LEU A O 1
ATOM 1174 N N . ARG A 1 145 ? -1.082 -8.379 10.515 1.00 91.12 145 ARG A N 1
ATOM 1175 C CA . ARG A 1 145 ? 0.326 -8.546 10.873 1.00 91.12 145 ARG A CA 1
ATOM 1176 C C . ARG A 1 145 ? 1.258 -7.604 10.115 1.00 91.12 145 ARG A C 1
ATOM 1178 O O . ARG A 1 145 ? 2.249 -7.165 10.695 1.00 91.12 145 ARG A O 1
ATOM 1185 N N . THR A 1 146 ? 1.007 -7.349 8.831 1.00 91.31 146 THR A N 1
ATOM 1186 C CA . THR A 1 146 ? 2.012 -6.740 7.940 1.00 91.31 146 THR A CA 1
ATOM 1187 C C . THR A 1 146 ? 1.630 -5.378 7.382 1.00 91.31 146 THR A C 1
ATOM 1189 O O . THR A 1 146 ? 2.523 -4.625 6.997 1.00 91.31 146 THR A O 1
ATOM 1192 N N . CYS A 1 147 ? 0.341 -5.044 7.297 1.00 93.56 147 CYS A N 1
ATOM 1193 C CA . CYS A 1 147 ? -0.081 -3.782 6.695 1.00 93.56 147 CYS A CA 1
ATOM 1194 C C . CYS A 1 147 ? 0.085 -2.598 7.653 1.00 93.56 147 CYS A C 1
ATOM 1196 O O . CYS A 1 147 ? 0.022 -2.720 8.878 1.00 93.56 147 CYS A O 1
ATOM 1198 N N . ARG A 1 148 ? 0.256 -1.410 7.064 1.00 93.69 148 ARG A N 1
ATOM 1199 C CA . ARG A 1 148 ? 0.302 -0.146 7.803 1.00 93.69 148 ARG A CA 1
ATOM 1200 C C . ARG A 1 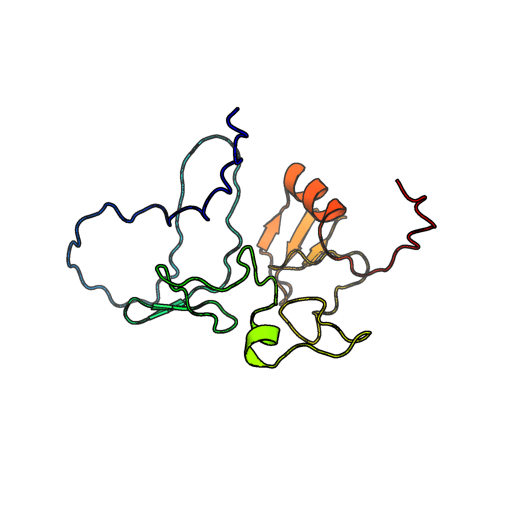148 ? -1.076 0.141 8.401 1.00 93.69 148 ARG A C 1
ATOM 1202 O O . ARG A 1 148 ? -2.088 -0.035 7.723 1.00 93.69 148 ARG A O 1
ATOM 1209 N N . LYS A 1 149 ? -1.110 0.592 9.654 1.00 94.25 149 LYS A N 1
ATOM 1210 C CA . LYS A 1 149 ? -2.338 0.826 10.429 1.00 94.25 149 LYS A CA 1
ATOM 1211 C C . LYS A 1 149 ? -2.614 2.323 10.551 1.00 94.25 149 LYS A C 1
ATOM 1213 O O . LYS A 1 149 ? -1.685 3.127 10.522 1.00 94.25 149 LYS A O 1
ATOM 1218 N N . GLY A 1 150 ? -3.880 2.703 10.709 1.00 93.56 150 GLY A N 1
ATOM 1219 C CA . GLY A 1 150 ? -4.290 4.095 10.948 1.00 93.56 150 GLY A CA 1
ATOM 1220 C C . GLY A 1 150 ? -4.097 4.598 12.380 1.00 93.56 150 GLY A C 1
ATOM 1221 O O . GLY A 1 150 ? -4.709 5.597 12.754 1.00 93.56 150 GLY A O 1
ATOM 1222 N N . TRP A 1 151 ? -3.307 3.895 13.187 1.00 93.31 151 TRP A N 1
ATOM 1223 C CA . TRP A 1 151 ? -2.976 4.250 14.561 1.00 93.31 151 TRP A CA 1
ATOM 1224 C C . TRP A 1 151 ? -1.564 3.781 14.890 1.00 93.31 151 TRP A C 1
ATOM 1226 O O . TRP A 1 151 ? -1.064 2.818 14.302 1.00 93.31 151 TRP A O 1
ATOM 1236 N N . ASP A 1 152 ? -0.964 4.447 15.869 1.00 82.06 152 ASP A N 1
ATOM 1237 C CA . ASP A 1 152 ? 0.313 4.049 16.435 1.00 82.06 152 ASP A CA 1
ATOM 1238 C C . ASP A 1 152 ? 0.081 3.143 17.645 1.00 82.06 152 ASP A C 1
ATOM 1240 O O . ASP A 1 152 ? -0.826 3.355 18.453 1.00 82.06 152 ASP A O 1
ATOM 1244 N N . GLU A 1 153 ? 0.920 2.123 17.778 1.00 73.06 153 GLU A N 1
ATOM 1245 C CA . GLU A 1 153 ? 1.004 1.309 18.986 1.00 73.06 153 GLU A CA 1
ATOM 1246 C C . GLU A 1 153 ? 2.255 1.720 19.755 1.00 73.06 153 GLU A C 1
ATOM 1248 O O . GLU A 1 153 ? 3.316 1.938 19.165 1.00 73.06 153 GLU A O 1
ATOM 1253 N N . PHE A 1 154 ? 2.159 1.779 21.084 1.00 70.31 154 PHE A N 1
ATOM 1254 C CA . PHE A 1 154 ? 3.346 1.842 21.929 1.00 70.31 154 PHE A CA 1
ATOM 1255 C C . PHE A 1 154 ? 4.109 0.522 21.793 1.00 70.31 154 PHE A C 1
ATOM 1257 O O . PHE A 1 154 ? 3.874 -0.444 22.517 1.00 70.31 154 PHE A O 1
ATOM 1264 N N . VAL A 1 155 ? 5.034 0.468 20.838 1.00 65.81 155 VAL A N 1
ATOM 1265 C CA . VAL A 1 155 ? 6.015 -0.609 20.729 1.00 65.81 155 VAL A CA 1
ATOM 1266 C C . VAL A 1 155 ? 7.003 -0.407 21.875 1.00 65.81 155 VAL A C 1
ATOM 1268 O O . VAL A 1 155 ? 7.933 0.388 21.776 1.00 65.81 155 VAL A O 1
ATOM 1271 N N . GLY A 1 156 ? 6.740 -1.056 23.012 1.00 69.88 156 GLY A N 1
ATOM 1272 C CA . GLY A 1 156 ? 7.616 -1.013 24.183 1.00 69.88 156 GLY A CA 1
ATOM 1273 C C . GLY A 1 156 ? 9.052 -1.461 23.871 1.00 69.88 156 GLY A C 1
ATOM 1274 O O . GLY A 1 156 ? 9.373 -1.904 22.767 1.00 69.88 156 GLY A O 1
ATOM 1275 N N . HIS A 1 157 ? 9.936 -1.368 24.864 1.00 76.56 157 HIS A N 1
ATOM 1276 C CA . HIS A 1 157 ? 11.332 -1.776 24.718 1.00 76.56 157 HIS A CA 1
ATOM 1277 C C . HIS A 1 157 ? 11.440 -3.257 24.317 1.00 76.56 157 HIS A C 1
ATOM 1279 O O . HIS A 1 157 ? 11.097 -4.150 25.094 1.00 76.56 157 HIS A O 1
ATOM 1285 N N . ARG A 1 158 ? 11.961 -3.523 23.114 1.00 71.69 158 ARG A N 1
ATOM 1286 C CA . ARG A 1 158 ? 12.356 -4.872 22.702 1.00 71.69 158 ARG A CA 1
ATOM 1287 C C . ARG A 1 158 ? 13.805 -5.105 23.140 1.00 71.69 158 ARG A C 1
ATOM 1289 O O . ARG A 1 158 ? 14.671 -4.353 22.689 1.00 71.69 158 ARG A O 1
ATOM 1296 N N . PRO A 1 159 ? 14.088 -6.093 24.011 1.00 68.19 159 PRO A N 1
ATOM 1297 C CA . PRO A 1 159 ? 15.463 -6.426 24.359 1.00 68.19 159 PRO A CA 1
ATOM 1298 C C . PRO A 1 159 ? 16.231 -6.817 23.094 1.00 68.19 159 PRO A C 1
ATOM 1300 O O . PRO A 1 159 ? 15.673 -7.431 22.183 1.00 68.19 159 PRO A O 1
ATOM 1303 N N . LYS A 1 160 ? 17.501 -6.411 23.022 1.00 65.81 160 LYS A N 1
ATOM 1304 C CA . LYS A 1 160 ? 18.385 -6.821 21.929 1.00 65.81 160 LYS A CA 1
ATOM 1305 C C . LYS A 1 160 ? 18.562 -8.343 21.993 1.00 65.81 160 LYS A C 1
ATOM 1307 O O . LYS A 1 160 ? 18.827 -8.864 23.075 1.00 65.81 160 LYS A O 1
ATOM 1312 N N . LEU A 1 161 ? 18.351 -9.002 20.851 1.00 56.75 161 LEU A N 1
ATOM 1313 C CA . LEU A 1 161 ? 18.692 -10.410 20.623 1.00 56.75 161 LEU A CA 1
ATOM 1314 C C . LEU A 1 161 ? 20.210 -10.605 20.649 1.00 56.75 161 LEU A C 1
ATOM 1316 O O . LEU A 1 161 ? 20.917 -9.666 20.208 1.00 56.75 161 LEU A O 1
#

Secondary structure (DSSP, 8-state):
--------PPPPPPTT--S-------------------SS----------EEETTEEE-TTSPBP-SSS--TT-SS----HHHHHH-PPPTTS--SSSSSSPPPPPTT-EE-SSSEEETTTTEEE-TTS-EEEE--HHHHHHHHHHSEESS------PPP-

pLDDT: mean 72.44, std 26.56, range [26.11, 98.31]

Sequence (161 aa):
MPGSCAAASAPPTPPGCHGEAGNTETPASHWLEARGRRHGVHRKQIYWGIRRREGVYTFSDGLQYDGKNWHYCDSYDRRFYTEMCHGLKPTGISQLTNMDPPRKIPFGYYDCGDGFYNPNTRVVKDYRNRFLRNADDDEHEWILRTCRKGWDEFVGHRPKL

Radius of gyration: 19.81 Å; chains: 1; bounding box: 52×41×61 Å